Protein AF-A0A934W7S6-F1 (afdb_monomer_lite)

Organism: NCBI:txid2801341

Sequence (117 aa):
MADRITIHPRLTHQYVGTYRHLDKWGAPIRAKKLAGKVIRSDAETADMSKGSTHVCRVIAPSGLTDRKAFIRALEDEFSEHDCAHTRDCCGCPSYDARARHIRGREYLLRVRVSYNY

Structure (mmCIF, N/CA/C/O backbone):
data_AF-A0A934W7S6-F1
#
_entry.id   AF-A0A934W7S6-F1
#
loop_
_atom_site.group_PDB
_atom_site.id
_atom_site.type_symbol
_atom_site.label_atom_id
_atom_site.label_alt_id
_atom_site.label_comp_id
_atom_site.label_asym_id
_atom_site.label_entity_id
_atom_site.label_seq_id
_atom_site.pdbx_PDB_ins_code
_atom_site.Cartn_x
_atom_site.Cartn_y
_atom_site.Cartn_z
_atom_site.occupancy
_atom_site.B_iso_or_equiv
_atom_site.auth_seq_id
_atom_site.auth_comp_id
_atom_site.auth_asym_id
_atom_site.auth_atom_id
_atom_site.pdbx_PDB_model_num
ATOM 1 N N . MET A 1 1 ? -9.525 16.540 -3.436 1.00 51.12 1 MET A N 1
ATOM 2 C CA . MET A 1 1 ? -10.579 15.584 -3.025 1.00 51.12 1 MET A CA 1
ATOM 3 C C . MET A 1 1 ? -9.918 14.387 -2.362 1.00 51.12 1 MET A C 1
ATOM 5 O O . MET A 1 1 ? -8.803 14.054 -2.740 1.00 51.12 1 MET A O 1
ATOM 9 N N . ALA A 1 2 ? -10.528 13.818 -1.325 1.00 63.09 2 ALA A N 1
ATOM 10 C CA . ALA A 1 2 ? -9.991 12.636 -0.658 1.00 63.09 2 ALA A CA 1
ATOM 11 C C . ALA A 1 2 ? -10.672 11.393 -1.226 1.00 63.09 2 ALA A C 1
ATOM 13 O O . ALA A 1 2 ? -11.900 11.328 -1.234 1.00 63.09 2 ALA A O 1
ATOM 14 N N . ASP A 1 3 ? -9.865 10.452 -1.690 1.00 83.50 3 ASP A N 1
ATOM 15 C CA . ASP A 1 3 ? -10.305 9.250 -2.381 1.00 83.50 3 ASP A CA 1
ATOM 16 C C . ASP A 1 3 ? -10.509 8.100 -1.384 1.00 83.50 3 ASP A C 1
ATOM 18 O O . ASP A 1 3 ? -9.861 8.050 -0.332 1.00 83.50 3 ASP A O 1
ATOM 22 N N . ARG A 1 4 ? -11.445 7.193 -1.663 1.00 87.31 4 ARG A N 1
ATOM 23 C CA . ARG A 1 4 ? -11.679 6.015 -0.816 1.00 87.31 4 ARG A CA 1
ATOM 24 C C . ARG A 1 4 ? -10.943 4.837 -1.428 1.00 87.31 4 ARG A C 1
ATOM 26 O O . ARG A 1 4 ? -11.203 4.476 -2.565 1.00 87.31 4 ARG A O 1
ATOM 33 N N . ILE A 1 5 ? -10.064 4.224 -0.644 1.00 88.56 5 ILE A N 1
ATOM 34 C CA . ILE A 1 5 ? -9.328 3.029 -1.051 1.00 88.56 5 ILE A CA 1
ATOM 35 C C . ILE A 1 5 ? -9.817 1.823 -0.259 1.00 88.56 5 ILE A C 1
ATOM 37 O O . ILE A 1 5 ? -10.168 1.932 0.921 1.00 88.56 5 ILE A O 1
ATOM 41 N N . THR A 1 6 ? -9.824 0.676 -0.922 1.00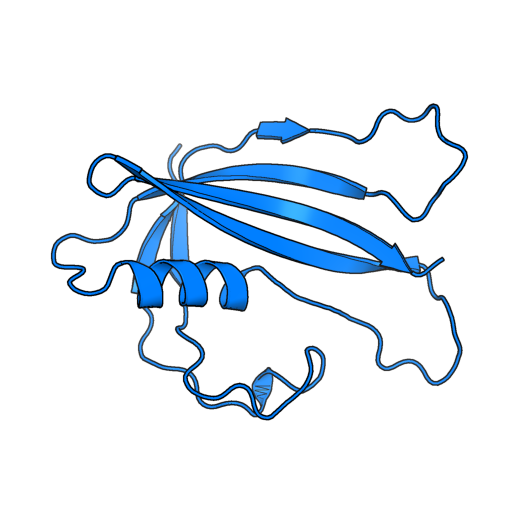 90.69 6 THR A N 1
ATOM 42 C CA . THR A 1 6 ? -10.076 -0.621 -0.301 1.00 90.69 6 THR A CA 1
ATOM 43 C C . THR A 1 6 ? -8.749 -1.359 -0.240 1.00 90.69 6 THR A C 1
ATOM 45 O O . THR A 1 6 ? -8.039 -1.392 -1.235 1.00 90.69 6 THR A O 1
ATOM 48 N N . ILE A 1 7 ? -8.399 -1.875 0.934 1.00 89.44 7 ILE A N 1
ATOM 49 C CA . ILE A 1 7 ? -7.138 -2.572 1.198 1.00 89.44 7 ILE A CA 1
ATOM 50 C C . ILE A 1 7 ? -7.488 -4.000 1.589 1.00 89.44 7 ILE A C 1
ATOM 52 O O . ILE A 1 7 ? -8.305 -4.191 2.494 1.00 89.44 7 ILE A O 1
ATOM 56 N N . HIS A 1 8 ? -6.868 -4.988 0.957 1.00 90.50 8 HIS A N 1
ATOM 57 C CA . HIS A 1 8 ? -7.072 -6.388 1.292 1.00 90.50 8 HIS A CA 1
ATOM 58 C C . HIS A 1 8 ? -5.864 -6.863 2.104 1.00 90.50 8 HIS A C 1
ATOM 60 O O . HIS A 1 8 ? -4.747 -6.891 1.599 1.00 90.50 8 HIS A O 1
ATOM 66 N N . PRO A 1 9 ? -6.029 -7.207 3.390 1.00 88.31 9 PRO A N 1
ATOM 67 C CA . PRO A 1 9 ? -4.914 -7.707 4.175 1.00 88.31 9 PRO A CA 1
ATOM 68 C C . PRO A 1 9 ? -4.512 -9.086 3.652 1.00 88.31 9 PRO A C 1
ATOM 70 O O . PRO A 1 9 ? -5.311 -10.023 3.667 1.00 88.31 9 PRO A O 1
ATOM 73 N N . ARG A 1 10 ? -3.269 -9.215 3.199 1.00 89.44 10 ARG A N 1
ATOM 74 C CA . ARG A 1 10 ? -2.696 -10.496 2.799 1.00 89.44 10 ARG A CA 1
ATOM 75 C C . ARG A 1 10 ? -2.446 -11.342 4.052 1.00 89.44 10 ARG A C 1
ATOM 77 O O . ARG A 1 10 ? -1.762 -10.910 4.974 1.00 89.44 10 ARG A O 1
ATOM 84 N N . LEU A 1 11 ? -3.065 -12.519 4.127 1.00 88.12 11 LEU A N 1
ATOM 85 C CA . LEU A 1 11 ? -3.002 -13.408 5.297 1.00 88.12 11 LEU A CA 1
ATOM 86 C C . LEU A 1 11 ? -1.851 -14.411 5.195 1.00 88.12 11 LEU A C 1
ATOM 88 O O . LEU A 1 11 ? -1.303 -14.825 6.215 1.00 88.12 11 LEU 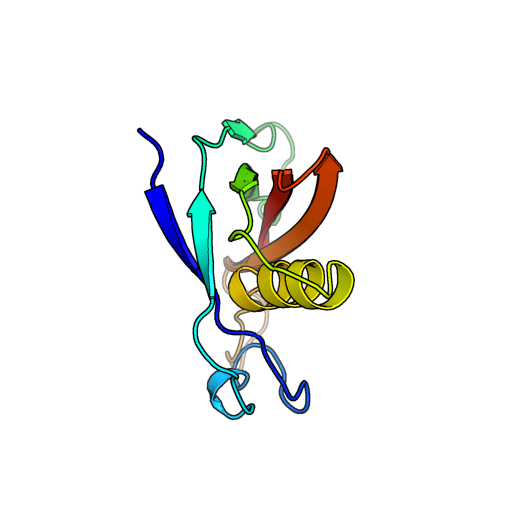A O 1
ATOM 92 N N . THR A 1 12 ? -1.498 -14.817 3.975 1.00 87.75 12 THR A N 1
ATOM 93 C CA . THR A 1 12 ? -0.370 -15.711 3.698 1.00 87.75 12 THR A CA 1
ATOM 94 C C . THR A 1 12 ? 0.605 -15.041 2.738 1.00 87.75 12 THR A C 1
ATOM 96 O O . THR A 1 12 ? 0.202 -14.302 1.847 1.00 87.75 12 THR A O 1
ATOM 99 N N . HIS A 1 13 ? 1.898 -15.297 2.919 1.00 84.94 13 HIS A N 1
ATOM 100 C CA . HIS A 1 13 ? 2.962 -14.797 2.041 1.00 84.94 13 HIS A CA 1
ATOM 101 C C . HIS A 1 13 ? 3.723 -15.976 1.432 1.00 84.94 13 HIS A C 1
ATOM 103 O O . HIS A 1 13 ? 4.951 -16.002 1.438 1.00 84.94 13 HIS A O 1
ATOM 109 N N . GLN A 1 14 ? 2.990 -17.004 0.997 1.00 85.50 14 GLN A N 1
ATOM 110 C CA . GLN A 1 14 ? 3.600 -18.225 0.476 1.00 85.50 14 GLN A CA 1
ATOM 111 C C . GLN A 1 14 ? 4.157 -18.005 -0.935 1.00 85.50 14 GLN A C 1
ATOM 113 O O . GLN A 1 14 ? 5.137 -18.641 -1.317 1.00 85.50 14 GLN A O 1
ATOM 118 N N . TYR A 1 15 ? 3.544 -17.098 -1.695 1.00 80.06 15 TYR A N 1
ATOM 119 C CA . TYR A 1 15 ? 3.851 -16.888 -3.101 1.00 80.06 15 TYR A CA 1
ATOM 120 C C . TYR A 1 15 ? 4.603 -15.574 -3.355 1.00 80.06 15 TYR A C 1
ATOM 122 O O . TYR A 1 15 ? 4.442 -14.574 -2.653 1.00 80.06 15 TYR A O 1
ATOM 130 N N . VAL A 1 16 ? 5.440 -15.554 -4.390 1.00 75.75 16 VAL A N 1
ATOM 131 C CA . VAL A 1 16 ? 6.093 -14.326 -4.879 1.00 75.75 16 VAL A CA 1
ATOM 132 C C . VAL A 1 16 ? 5.089 -13.421 -5.606 1.00 75.75 16 VAL A C 1
ATOM 134 O O . VAL A 1 16 ? 3.983 -13.863 -5.912 1.00 75.75 16 VAL A O 1
ATOM 137 N N . GLY A 1 17 ? 5.463 -12.165 -5.889 1.00 74.06 17 GLY A N 1
ATOM 138 C CA . GLY A 1 17 ? 4.584 -11.117 -6.442 1.00 74.06 17 GLY A CA 1
ATOM 139 C C . GLY A 1 17 ? 3.627 -11.593 -7.541 1.00 74.06 17 GLY A C 1
ATOM 140 O O . GLY A 1 17 ? 2.415 -11.481 -7.373 1.00 74.06 17 GLY A O 1
ATOM 141 N N . THR A 1 18 ? 4.150 -12.235 -8.587 1.00 74.25 18 THR A N 1
ATOM 142 C CA . THR A 1 18 ? 3.371 -12.768 -9.721 1.00 74.25 18 THR A CA 1
ATOM 143 C C . THR A 1 18 ? 2.251 -13.731 -9.305 1.00 74.25 18 THR A C 1
ATOM 145 O O . THR A 1 18 ? 1.160 -13.739 -9.872 1.00 74.25 18 THR A O 1
ATOM 148 N N . TYR A 1 19 ? 2.495 -14.538 -8.275 1.00 78.81 19 TYR A N 1
ATOM 149 C CA . TYR A 1 19 ? 1.557 -15.543 -7.783 1.00 78.81 19 TYR A CA 1
ATOM 150 C C . TYR A 1 19 ? 0.840 -15.095 -6.500 1.00 78.81 19 TYR A C 1
ATOM 152 O O . TYR A 1 19 ? 0.142 -15.900 -5.888 1.00 78.81 19 TYR A O 1
ATOM 160 N N . ARG A 1 20 ? 0.939 -13.814 -6.091 1.00 83.69 20 ARG A N 1
ATOM 161 C CA . ARG A 1 20 ? 0.285 -13.306 -4.860 1.00 83.69 20 ARG A CA 1
ATOM 162 C C . ARG A 1 20 ? -1.232 -13.482 -4.873 1.00 83.69 20 ARG A C 1
ATOM 164 O O . ARG A 1 20 ? -1.863 -13.502 -3.822 1.00 83.69 20 ARG A O 1
ATOM 171 N N . HIS A 1 21 ? -1.825 -13.593 -6.059 1.00 83.50 21 HIS A N 1
ATOM 172 C CA . HIS A 1 21 ? -3.250 -13.854 -6.226 1.00 83.50 21 HIS A CA 1
ATOM 173 C C . HIS A 1 21 ? -3.673 -15.232 -5.679 1.00 83.50 21 HIS A C 1
ATOM 175 O O . HIS A 1 21 ? -4.850 -15.427 -5.399 1.00 83.50 21 HIS A O 1
ATOM 181 N N . LEU A 1 22 ? -2.729 -16.166 -5.493 1.00 86.88 22 LEU A N 1
ATOM 182 C CA . LEU A 1 22 ? -2.960 -17.482 -4.884 1.00 86.88 22 LEU A CA 1
ATOM 183 C C . LEU A 1 22 ? -2.887 -17.466 -3.349 1.00 86.88 22 LEU A C 1
ATOM 185 O O . LEU A 1 22 ? -3.253 -18.455 -2.711 1.00 86.88 22 LEU A O 1
ATOM 189 N N . ASP A 1 23 ? -2.411 -16.377 -2.739 1.00 88.12 23 ASP A N 1
ATOM 190 C CA . ASP A 1 23 ? -2.432 -16.248 -1.285 1.00 88.12 23 ASP A CA 1
ATOM 191 C C . ASP A 1 23 ? -3.842 -16.019 -0.747 1.00 88.12 23 ASP A C 1
ATOM 193 O O . ASP A 1 23 ? -4.757 -15.585 -1.445 1.00 88.12 23 ASP A O 1
ATOM 197 N N . LYS A 1 24 ? -4.020 -16.300 0.544 1.00 90.44 24 LYS A N 1
ATOM 198 C CA . LYS A 1 24 ? -5.263 -15.991 1.242 1.00 90.44 24 LYS A CA 1
ATOM 199 C C . LYS A 1 24 ? -5.312 -14.499 1.542 1.00 90.44 24 LYS A C 1
ATOM 201 O O . LYS A 1 24 ? -4.393 -13.951 2.149 1.00 90.44 24 LYS A O 1
ATOM 206 N N . TRP A 1 25 ? -6.423 -13.871 1.183 1.00 90.88 25 TRP A N 1
ATOM 207 C CA . TRP A 1 25 ? -6.708 -12.464 1.454 1.00 90.88 25 TRP A CA 1
ATOM 208 C C . TRP A 1 25 ? -7.833 -12.356 2.481 1.00 90.88 25 TRP A C 1
ATOM 210 O O . TRP A 1 25 ? -8.791 -13.128 2.462 1.00 90.88 25 TRP A O 1
ATOM 220 N N . GLY A 1 26 ? -7.688 -11.429 3.421 1.00 89.50 26 GLY A N 1
ATOM 221 C CA . GLY A 1 26 ? -8.688 -11.152 4.441 1.00 89.50 26 GLY A CA 1
ATOM 222 C C . GLY A 1 26 ? -9.751 -10.168 3.961 1.00 89.50 26 GLY A C 1
ATOM 223 O O . GLY A 1 26 ? -9.773 -9.733 2.810 1.00 89.50 26 GLY A O 1
ATOM 224 N N . ALA A 1 27 ? -10.651 -9.806 4.875 1.00 88.56 27 ALA A N 1
ATOM 225 C CA . ALA A 1 27 ? -11.761 -8.917 4.565 1.00 88.56 27 ALA A CA 1
ATOM 226 C C . ALA A 1 27 ? -11.283 -7.509 4.144 1.00 88.56 27 ALA A C 1
ATOM 228 O O . ALA A 1 27 ? -10.332 -6.985 4.732 1.00 88.56 27 ALA A O 1
ATOM 229 N N . PRO A 1 28 ? -11.965 -6.868 3.176 1.00 88.44 28 PRO A N 1
ATOM 230 C CA . PRO A 1 28 ? -11.600 -5.544 2.689 1.00 88.44 28 PRO A CA 1
ATOM 231 C C . PRO A 1 28 ? -11.700 -4.480 3.788 1.00 88.44 28 PRO A C 1
ATOM 233 O O . PRO A 1 28 ? -12.755 -4.269 4.392 1.00 88.44 28 PRO A O 1
ATOM 236 N N . ILE A 1 29 ? -10.612 -3.742 3.994 1.00 89.69 29 ILE A N 1
ATOM 237 C CA . ILE A 1 29 ? -10.530 -2.607 4.910 1.00 89.69 29 ILE A CA 1
ATOM 238 C C . ILE A 1 29 ? -10.692 -1.322 4.102 1.00 89.69 29 ILE A C 1
ATOM 240 O O . ILE A 1 29 ? -9.893 -1.010 3.221 1.00 89.69 29 ILE A O 1
ATOM 244 N N . ARG A 1 30 ? -11.719 -0.533 4.422 1.00 90.62 30 ARG A N 1
ATOM 245 C CA . ARG A 1 30 ? -11.942 0.769 3.781 1.00 90.62 30 ARG A CA 1
ATOM 246 C C . ARG A 1 30 ? -11.128 1.848 4.485 1.00 90.62 30 ARG A C 1
ATOM 248 O O . ARG A 1 30 ? -11.336 2.113 5.669 1.00 90.62 30 ARG A O 1
ATOM 255 N N . ALA A 1 31 ? -10.247 2.507 3.744 1.00 90.19 31 ALA A N 1
ATOM 256 C CA . ALA A 1 31 ? -9.448 3.627 4.222 1.00 90.19 31 ALA A CA 1
ATOM 257 C C . ALA A 1 31 ? -9.626 4.855 3.322 1.00 90.19 31 ALA A C 1
ATOM 259 O O . ALA A 1 31 ? -10.117 4.782 2.195 1.00 90.19 31 ALA A O 1
ATOM 260 N N . LYS A 1 32 ? -9.249 6.024 3.839 1.00 91.06 32 LYS A N 1
ATOM 261 C CA . LYS A 1 32 ? -9.354 7.289 3.106 1.00 91.06 32 LYS A CA 1
ATOM 262 C C . LYS A 1 32 ? -7.966 7.748 2.681 1.00 91.06 32 LYS A C 1
ATOM 264 O O . LYS A 1 32 ? -7.140 8.069 3.527 1.00 91.06 32 LYS A O 1
ATOM 269 N N . LYS A 1 33 ? -7.715 7.811 1.379 1.00 89.25 33 LYS A N 1
ATOM 270 C CA . LYS A 1 33 ? -6.483 8.330 0.788 1.00 89.25 33 LYS A CA 1
ATOM 271 C C . LYS A 1 33 ? -6.610 9.840 0.587 1.00 89.25 33 LYS A C 1
ATOM 273 O O . LYS A 1 33 ? -7.530 10.341 -0.055 1.00 89.25 33 LYS A O 1
ATOM 278 N N . LEU A 1 34 ? -5.693 10.590 1.177 1.00 88.62 34 LEU A N 1
ATOM 279 C CA . LEU A 1 34 ? -5.543 12.022 0.944 1.00 88.62 34 LEU A CA 1
ATOM 280 C C . LEU A 1 34 ? -4.697 12.262 -0.310 1.00 88.62 34 LEU A C 1
ATOM 282 O O . LEU A 1 34 ? -3.946 11.384 -0.741 1.00 88.62 34 LEU A O 1
ATOM 286 N N . ALA A 1 35 ? -4.803 13.469 -0.870 1.00 81.56 35 ALA A N 1
ATOM 287 C CA . ALA A 1 35 ? -4.021 13.871 -2.033 1.00 81.56 35 ALA A CA 1
ATOM 288 C C . ALA A 1 35 ? -2.523 13.613 -1.798 1.00 81.56 35 ALA A C 1
ATOM 290 O O . ALA A 1 35 ? -1.966 13.977 -0.758 1.00 81.56 35 ALA A O 1
ATOM 291 N N . GLY A 1 36 ? -1.904 12.928 -2.756 1.00 82.19 36 GLY A N 1
ATOM 292 C CA . GLY A 1 36 ? -0.485 12.607 -2.737 1.00 82.19 36 GLY A CA 1
ATOM 293 C C . GLY A 1 36 ? 0.339 13.592 -3.555 1.00 82.19 36 GLY A C 1
ATOM 294 O O . GLY A 1 36 ? -0.175 14.265 -4.444 1.00 82.19 36 GLY A O 1
ATOM 295 N N . LYS A 1 37 ? 1.636 13.643 -3.265 1.00 87.38 37 LYS A N 1
ATOM 296 C CA . LYS A 1 37 ? 2.651 14.300 -4.082 1.00 87.38 37 LYS A CA 1
ATOM 297 C C . LYS A 1 37 ? 3.396 13.240 -4.887 1.00 87.38 37 LYS A C 1
ATOM 299 O O . LYS A 1 37 ? 3.733 12.182 -4.357 1.00 87.38 37 LYS A O 1
ATOM 304 N N . VAL A 1 38 ? 3.683 13.543 -6.146 1.00 86.25 38 VAL A N 1
ATOM 305 C CA . VAL A 1 38 ? 4.618 12.761 -6.959 1.00 86.25 38 VAL A CA 1
ATOM 306 C C . VAL A 1 38 ? 5.973 13.449 -6.900 1.00 86.25 38 VAL A C 1
ATOM 308 O O . VAL A 1 38 ? 6.082 14.646 -7.155 1.00 86.25 38 VAL A O 1
ATOM 311 N N . ILE A 1 39 ? 6.991 12.695 -6.516 1.00 84.69 39 ILE A N 1
ATOM 312 C CA . ILE A 1 39 ? 8.392 13.091 -6.550 1.00 84.69 39 ILE A CA 1
ATOM 313 C C . ILE A 1 39 ? 8.976 12.362 -7.756 1.00 84.69 39 ILE A C 1
ATOM 315 O O . ILE A 1 39 ? 9.078 11.135 -7.747 1.00 84.69 39 ILE A O 1
ATOM 319 N N . ARG A 1 40 ? 9.276 13.097 -8.825 1.00 73.69 40 ARG A N 1
ATOM 320 C CA . ARG A 1 40 ? 9.971 12.525 -9.981 1.00 73.69 40 ARG A CA 1
ATOM 321 C C . ARG A 1 40 ? 11.441 12.340 -9.603 1.00 73.69 40 ARG A C 1
ATOM 323 O O . ARG A 1 40 ? 11.985 13.188 -8.903 1.00 73.69 40 ARG A O 1
ATOM 330 N N . SER A 1 41 ? 12.033 11.214 -9.990 1.00 64.31 41 SER A N 1
ATOM 331 C CA . SER A 1 41 ? 13.488 11.071 -10.008 1.00 64.31 41 SER A CA 1
ATOM 332 C C . SER A 1 41 ? 14.045 12.115 -10.976 1.00 64.31 41 SER A C 1
ATOM 334 O O . SER A 1 41 ? 13.481 12.312 -12.054 1.00 64.31 41 SER A O 1
ATOM 336 N N . ASP A 1 42 ? 15.092 12.831 -10.568 1.00 55.59 42 ASP A N 1
ATOM 337 C CA . ASP A 1 42 ? 15.735 13.821 -11.427 1.00 55.59 42 ASP A CA 1
ATOM 338 C C . ASP A 1 42 ? 16.274 13.123 -12.681 1.00 55.59 42 ASP A C 1
ATOM 340 O O . ASP A 1 42 ? 16.995 12.125 -12.600 1.00 55.59 42 ASP A O 1
ATOM 344 N N . ALA A 1 43 ? 15.899 13.650 -13.846 1.00 49.38 43 ALA A N 1
ATOM 345 C CA . ALA A 1 43 ? 16.196 13.103 -15.170 1.00 49.38 43 ALA A CA 1
ATOM 346 C C . ALA A 1 43 ? 17.693 13.153 -15.557 1.00 49.38 43 ALA A C 1
ATOM 348 O O . ALA A 1 43 ? 18.039 12.873 -16.699 1.00 49.38 43 ALA A O 1
ATOM 349 N N . GLU A 1 44 ? 18.585 13.510 -14.627 1.00 48.00 44 GLU A N 1
ATOM 350 C CA . GLU A 1 44 ? 20.026 13.675 -14.864 1.00 48.00 44 GLU A CA 1
ATOM 351 C C . GLU A 1 44 ? 20.860 12.422 -14.556 1.00 48.00 44 GLU A C 1
ATOM 353 O O . GLU A 1 44 ? 22.064 12.406 -14.798 1.00 48.00 44 GLU A O 1
ATOM 358 N N . THR A 1 45 ? 20.250 11.343 -14.055 1.00 51.38 45 THR A N 1
ATOM 359 C CA . THR A 1 45 ? 20.954 10.058 -13.915 1.00 51.38 45 THR A CA 1
ATOM 360 C C . THR A 1 45 ? 20.624 9.157 -15.100 1.00 51.38 45 THR A C 1
ATOM 362 O O . THR A 1 45 ? 19.464 8.835 -15.319 1.00 51.38 45 THR A O 1
ATOM 365 N N . ALA A 1 46 ? 21.647 8.708 -15.837 1.00 56.62 46 ALA A N 1
ATOM 366 C CA . ALA A 1 46 ? 21.568 7.781 -16.980 1.00 56.62 46 ALA A CA 1
ATOM 367 C C . ALA A 1 46 ? 20.995 6.379 -16.645 1.00 56.62 46 ALA A C 1
ATOM 369 O O . ALA A 1 46 ? 21.093 5.447 -17.438 1.00 56.62 46 ALA A O 1
ATOM 370 N N . ASP A 1 47 ? 20.425 6.222 -15.453 1.00 63.44 47 ASP A N 1
ATOM 371 C CA . ASP A 1 47 ? 19.913 4.984 -14.896 1.00 63.44 47 ASP A CA 1
ATOM 372 C C . ASP A 1 47 ? 18.399 4.902 -15.132 1.00 63.44 47 ASP A C 1
ATOM 374 O O . ASP A 1 47 ? 17.588 5.418 -14.356 1.00 63.44 47 ASP A O 1
ATOM 378 N N . MET A 1 48 ? 18.019 4.238 -16.226 1.00 65.31 48 MET A N 1
ATOM 379 C CA . MET A 1 48 ? 16.617 4.037 -16.611 1.00 65.31 48 MET A CA 1
ATOM 380 C C . MET A 1 48 ? 15.838 3.144 -15.627 1.00 65.31 48 MET A C 1
ATOM 382 O O . MET A 1 48 ? 14.615 3.047 -15.726 1.00 65.31 48 MET A O 1
ATOM 386 N N . SER A 1 49 ? 16.503 2.541 -14.632 1.00 70.06 49 SER A N 1
ATOM 387 C CA . SER A 1 49 ? 15.854 1.719 -13.605 1.00 70.06 49 SER A CA 1
ATOM 388 C C . SER A 1 49 ? 15.075 2.531 -12.555 1.00 70.06 49 SER A C 1
ATOM 390 O O . SER A 1 49 ? 14.264 1.967 -11.815 1.00 70.06 49 SER A O 1
ATOM 392 N N . LYS A 1 50 ? 15.261 3.860 -12.468 1.00 74.88 50 LYS A N 1
ATOM 393 C CA . LYS A 1 50 ? 14.645 4.700 -11.419 1.00 74.88 50 LYS A CA 1
ATOM 394 C C . LYS A 1 50 ? 13.388 5.433 -11.888 1.00 74.88 50 LYS A C 1
ATOM 396 O O . LYS A 1 50 ? 13.459 6.475 -12.536 1.00 74.88 50 LYS A O 1
ATOM 401 N N . GLY A 1 51 ? 12.227 4.944 -11.456 1.00 80.50 51 GLY A N 1
ATOM 402 C CA . GLY A 1 51 ? 10.934 5.598 -11.662 1.00 80.50 51 GLY A CA 1
ATOM 403 C C . GLY A 1 51 ? 10.562 6.640 -10.599 1.00 80.50 51 GLY A C 1
ATOM 404 O O . GLY A 1 51 ? 11.335 7.000 -9.708 1.00 80.50 51 GLY A O 1
ATOM 405 N N . SER A 1 52 ? 9.325 7.139 -10.691 1.00 85.25 52 SER A N 1
ATOM 406 C CA . SER A 1 52 ? 8.786 8.132 -9.759 1.00 85.25 52 SER A CA 1
ATOM 407 C C . SER A 1 52 ? 8.498 7.555 -8.373 1.00 85.25 52 SER A C 1
ATOM 409 O O . SER A 1 52 ? 8.164 6.386 -8.198 1.00 85.25 52 SER A O 1
ATOM 411 N N . THR A 1 53 ? 8.565 8.410 -7.356 1.00 87.75 53 THR A N 1
ATOM 412 C CA . THR A 1 53 ? 8.109 8.097 -6.000 1.00 87.75 53 THR A CA 1
ATOM 413 C C . THR A 1 53 ? 6.801 8.825 -5.704 1.00 87.75 53 THR A C 1
ATOM 415 O O . THR A 1 53 ? 6.733 10.052 -5.706 1.00 87.75 53 THR A O 1
ATOM 418 N N . HIS A 1 54 ? 5.750 8.077 -5.395 1.00 89.44 54 HIS A N 1
ATOM 419 C CA . HIS A 1 54 ? 4.447 8.598 -5.000 1.00 89.44 54 HIS A CA 1
ATOM 420 C C . HIS A 1 54 ? 4.353 8.618 -3.477 1.00 89.44 54 HIS A C 1
ATOM 422 O O . HIS A 1 54 ? 4.519 7.597 -2.819 1.00 89.44 54 HIS A O 1
ATOM 428 N N . VAL A 1 55 ? 4.068 9.778 -2.896 1.00 91.00 55 VAL A N 1
ATOM 429 C CA . VAL A 1 55 ? 3.900 9.936 -1.449 1.00 91.00 55 VAL A CA 1
ATOM 430 C C . VAL A 1 55 ? 2.486 10.407 -1.179 1.00 91.00 55 VAL A C 1
ATOM 432 O O . VAL A 1 55 ? 2.095 11.477 -1.631 1.00 91.00 55 VAL A O 1
ATOM 435 N N . CYS A 1 56 ? 1.707 9.650 -0.418 1.00 92.19 56 CYS A N 1
ATOM 436 C CA . CYS A 1 56 ? 0.368 10.059 -0.012 1.00 92.19 56 CYS A CA 1
ATOM 437 C C . CYS A 1 56 ? 0.125 9.786 1.468 1.00 92.19 56 CYS A C 1
ATOM 439 O O . CYS A 1 56 ? 0.866 9.052 2.122 1.00 92.19 56 CYS A O 1
ATOM 441 N N . ARG A 1 57 ? -0.907 10.425 2.018 1.00 92.19 57 ARG A N 1
ATOM 442 C CA . ARG A 1 57 ? -1.364 10.149 3.380 1.00 92.19 57 ARG A CA 1
ATOM 443 C C . ARG A 1 57 ? -2.612 9.282 3.318 1.00 92.19 57 ARG A C 1
ATOM 445 O O . ARG A 1 57 ? -3.502 9.549 2.517 1.00 92.19 57 ARG A O 1
ATOM 452 N N . VAL A 1 58 ? -2.694 8.283 4.183 1.00 91.81 58 VAL A N 1
ATOM 453 C CA . VAL A 1 58 ? -3.848 7.394 4.324 1.00 91.81 58 VAL A CA 1
ATOM 454 C C . VAL A 1 58 ? -4.404 7.539 5.733 1.00 91.81 58 VAL A C 1
ATOM 456 O O . VAL A 1 58 ? -3.659 7.528 6.708 1.00 91.81 58 VAL A O 1
ATOM 459 N N . ILE A 1 59 ? -5.717 7.688 5.845 1.00 91.62 59 ILE A N 1
ATOM 460 C CA . ILE A 1 59 ? -6.438 7.696 7.111 1.00 91.62 59 ILE A CA 1
ATOM 461 C C . ILE A 1 59 ? -7.092 6.327 7.288 1.00 91.62 59 ILE A C 1
ATOM 463 O O . ILE A 1 59 ? -7.956 5.939 6.496 1.00 91.62 59 ILE A O 1
ATOM 467 N N . ALA A 1 60 ? -6.685 5.618 8.338 1.00 90.19 60 ALA A N 1
ATOM 468 C CA . ALA A 1 60 ? -7.271 4.345 8.736 1.00 90.19 60 ALA A CA 1
ATOM 469 C C . ALA A 1 60 ? -8.720 4.511 9.239 1.00 90.19 60 ALA A C 1
ATOM 471 O O . ALA A 1 60 ? -9.077 5.572 9.775 1.00 90.19 60 ALA A O 1
ATOM 472 N N . PRO A 1 61 ? -9.557 3.465 9.121 1.00 88.56 61 PRO A N 1
ATOM 473 C CA . PRO A 1 61 ? -10.897 3.472 9.698 1.00 88.56 61 PRO A CA 1
ATOM 474 C C . PRO A 1 61 ? -10.866 3.628 11.228 1.00 88.56 61 PRO A C 1
ATOM 476 O O . PRO A 1 61 ? -9.872 3.348 11.900 1.00 88.56 61 PRO A O 1
ATOM 479 N N . SER A 1 62 ? -11.968 4.123 11.798 1.00 84.50 62 SER A N 1
ATOM 480 C CA . SER A 1 62 ? -12.181 4.100 13.252 1.00 84.50 62 SER A CA 1
ATOM 481 C C . SER A 1 62 ? -12.295 2.657 13.741 1.00 84.50 62 SER A C 1
ATOM 483 O O . SER A 1 62 ? -12.954 1.852 13.094 1.00 84.50 62 SER A O 1
ATOM 485 N N . GLY A 1 63 ? -11.677 2.343 14.881 1.00 82.19 63 GLY A N 1
ATOM 486 C CA . GLY A 1 63 ? -11.722 1.000 15.471 1.00 82.19 63 GLY A CA 1
ATOM 487 C C . GLY A 1 63 ? -10.590 0.067 15.036 1.00 82.19 63 GLY A C 1
ATOM 488 O O . GLY A 1 63 ? -10.555 -1.075 15.479 1.00 82.19 63 GLY A O 1
ATOM 489 N N . LEU A 1 64 ? -9.637 0.543 14.224 1.00 81.56 64 LEU A N 1
ATOM 490 C CA . LEU A 1 64 ? -8.437 -0.228 13.910 1.00 81.56 64 LEU A CA 1
ATOM 491 C C . LEU A 1 64 ? -7.625 -0.490 15.191 1.00 81.56 64 LEU A C 1
ATOM 493 O O . LEU A 1 64 ? -7.042 0.432 15.765 1.00 81.56 64 LEU A O 1
ATOM 497 N N . THR A 1 65 ? -7.591 -1.749 15.617 1.00 77.31 65 THR A N 1
ATOM 498 C CA . THR A 1 65 ? -6.928 -2.179 16.855 1.00 77.31 65 THR A CA 1
ATOM 499 C C . THR A 1 65 ? -5.447 -2.473 16.623 1.00 77.31 65 THR A C 1
ATOM 501 O O . THR A 1 65 ? -4.603 -2.045 17.407 1.00 77.31 65 THR A O 1
ATOM 504 N N . ASP A 1 66 ? -5.115 -3.127 15.505 1.00 86.06 66 ASP A N 1
ATOM 505 C CA . ASP A 1 66 ? -3.740 -3.489 15.162 1.00 86.06 66 ASP A CA 1
ATOM 506 C C . ASP A 1 66 ? -3.157 -2.574 14.074 1.00 86.06 66 ASP A C 1
ATOM 508 O O . ASP A 1 66 ? -3.448 -2.680 12.879 1.00 86.06 66 ASP A O 1
ATOM 512 N N . ARG A 1 67 ? -2.283 -1.661 14.506 1.00 87.50 67 ARG A N 1
ATOM 513 C CA . ARG A 1 67 ? -1.583 -0.723 13.617 1.00 87.50 67 ARG A CA 1
ATOM 514 C C . ARG A 1 67 ? -0.525 -1.408 12.758 1.00 87.50 67 ARG A C 1
ATOM 516 O O . ARG A 1 67 ? -0.303 -0.978 11.630 1.00 87.50 67 ARG A O 1
ATOM 523 N N . LYS A 1 68 ? 0.150 -2.435 13.285 1.00 88.25 68 LYS A N 1
ATOM 524 C CA . LYS A 1 68 ? 1.227 -3.128 12.563 1.00 88.25 68 LYS A CA 1
ATOM 525 C C . LYS A 1 68 ? 0.642 -3.958 11.429 1.00 88.25 68 LYS A C 1
ATOM 527 O O . LYS A 1 68 ? 1.162 -3.896 10.319 1.00 88.25 68 LYS A O 1
ATOM 532 N N . ALA A 1 69 ? -0.464 -4.655 11.689 1.00 87.06 69 ALA A N 1
ATOM 533 C CA . ALA A 1 69 ? -1.193 -5.382 10.655 1.00 87.06 69 ALA A CA 1
ATOM 534 C C . ALA A 1 69 ? -1.676 -4.449 9.535 1.00 87.06 69 ALA A C 1
ATOM 536 O O . ALA A 1 69 ? -1.545 -4.783 8.364 1.00 87.06 69 ALA A O 1
ATOM 537 N N . PHE A 1 70 ? -2.159 -3.248 9.868 1.00 88.94 70 PHE A N 1
ATOM 538 C CA . PHE A 1 70 ? -2.595 -2.278 8.858 1.00 88.94 70 PHE A CA 1
ATOM 539 C C . PHE A 1 70 ? -1.449 -1.700 8.024 1.00 88.94 70 PHE A C 1
ATOM 541 O O . PHE A 1 70 ? -1.611 -1.506 6.823 1.00 88.94 70 PHE A O 1
ATOM 548 N N . ILE A 1 71 ? -0.292 -1.434 8.641 1.00 91.31 71 ILE A N 1
ATOM 549 C CA . ILE A 1 71 ? 0.916 -1.029 7.909 1.00 91.31 71 ILE A CA 1
ATOM 550 C C . ILE A 1 71 ? 1.308 -2.121 6.915 1.00 91.31 71 ILE A C 1
ATOM 552 O O . ILE A 1 71 ? 1.491 -1.811 5.746 1.00 91.31 71 ILE A O 1
ATOM 556 N N . ARG A 1 72 ? 1.353 -3.385 7.352 1.00 89.75 72 ARG A N 1
ATOM 557 C CA . ARG A 1 72 ? 1.653 -4.515 6.462 1.00 89.75 72 ARG A CA 1
ATOM 558 C C . ARG A 1 72 ? 0.633 -4.637 5.338 1.00 89.75 72 ARG A C 1
ATOM 560 O O . ARG A 1 72 ? 1.029 -4.661 4.189 1.00 89.75 72 ARG A O 1
ATOM 567 N N . ALA A 1 73 ? -0.660 -4.575 5.648 1.00 90.25 73 ALA A N 1
ATOM 568 C CA . ALA A 1 73 ? -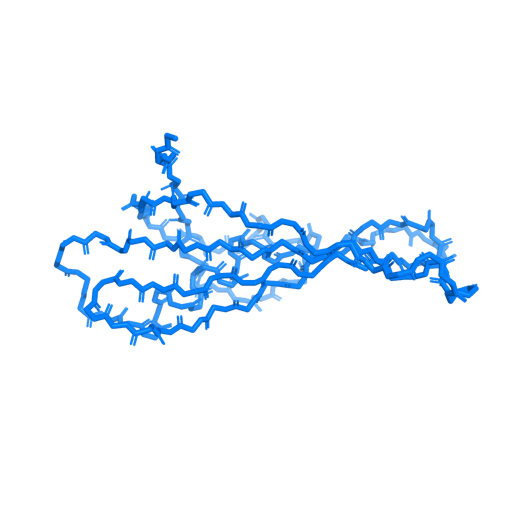1.716 -4.624 4.639 1.00 90.25 73 ALA A CA 1
ATOM 569 C C . ALA A 1 73 ? -1.595 -3.496 3.599 1.00 90.25 73 ALA A C 1
ATOM 571 O O . ALA A 1 73 ? -1.829 -3.720 2.418 1.00 90.25 73 ALA A O 1
ATOM 572 N N . LEU A 1 74 ? -1.205 -2.285 4.017 1.00 90.88 74 LEU A N 1
ATOM 573 C CA . LEU A 1 74 ? -0.904 -1.192 3.091 1.00 90.88 74 LEU A CA 1
ATOM 574 C C . LEU A 1 74 ? 0.319 -1.492 2.220 1.00 90.88 74 LE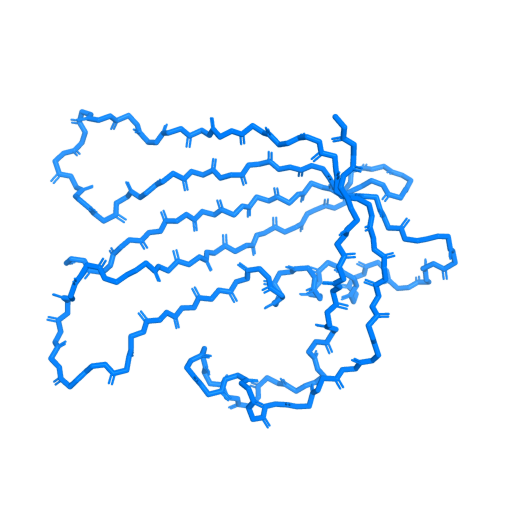U A C 1
ATOM 576 O O . LEU A 1 74 ? 0.305 -1.200 1.030 1.00 90.88 74 LEU A O 1
ATOM 580 N N . GLU A 1 75 ? 1.384 -2.028 2.802 1.00 91.94 75 GLU A N 1
ATOM 581 C CA . GLU A 1 75 ? 2.583 -2.390 2.048 1.00 91.94 75 GLU A CA 1
ATOM 582 C C . GLU A 1 75 ? 2.292 -3.531 1.067 1.00 91.94 75 GLU A C 1
ATOM 584 O O . GLU A 1 75 ? 2.680 -3.423 -0.088 1.00 91.94 75 GLU A O 1
ATOM 589 N N . ASP A 1 76 ? 1.540 -4.555 1.463 1.00 89.25 76 ASP A N 1
ATOM 590 C CA . ASP A 1 76 ? 1.172 -5.689 0.611 1.00 89.25 76 ASP A CA 1
ATOM 591 C C . ASP A 1 76 ? 0.223 -5.302 -0.523 1.00 89.25 76 ASP A C 1
ATOM 593 O O . ASP A 1 76 ? 0.370 -5.795 -1.637 1.00 89.25 76 ASP A O 1
ATOM 597 N N . GLU A 1 77 ? -0.754 -4.427 -0.264 1.00 88.44 77 GLU A N 1
ATOM 598 C CA . GLU A 1 77 ? -1.709 -4.002 -1.291 1.00 88.44 77 GLU A CA 1
ATOM 599 C C . GLU A 1 77 ? -0.994 -3.239 -2.411 1.00 88.44 77 GLU A C 1
ATOM 601 O O . GLU A 1 77 ? -1.213 -3.533 -3.584 1.00 88.44 77 GLU A O 1
ATOM 606 N N . PHE A 1 78 ? -0.124 -2.293 -2.036 1.00 86.69 78 PHE A N 1
ATOM 607 C CA . PHE A 1 78 ? 0.524 -1.352 -2.955 1.00 86.69 78 PHE A CA 1
ATOM 608 C C . PHE A 1 78 ? 1.913 -1.788 -3.439 1.00 86.69 78 PHE A C 1
ATOM 610 O O . PHE A 1 78 ? 2.456 -1.129 -4.327 1.00 86.69 78 PHE A O 1
ATOM 617 N N . SER A 1 79 ? 2.505 -2.837 -2.859 1.00 86.19 79 SER A N 1
ATOM 618 C CA . SER A 1 79 ? 3.743 -3.422 -3.378 1.00 86.19 79 SER A CA 1
ATOM 619 C C . SER A 1 79 ? 3.417 -4.477 -4.418 1.00 86.19 79 SER A C 1
ATOM 621 O O . SER A 1 79 ? 2.652 -5.411 -4.179 1.00 86.19 79 SER A O 1
ATOM 623 N N . GLU A 1 80 ? 4.034 -4.349 -5.577 1.00 82.06 80 GLU A N 1
ATOM 624 C CA . GLU A 1 80 ? 3.856 -5.272 -6.682 1.00 82.06 80 GLU A CA 1
ATOM 625 C C . GLU A 1 80 ? 5.174 -5.362 -7.432 1.00 82.06 80 GLU A C 1
ATOM 627 O O . GLU A 1 80 ? 5.744 -4.356 -7.839 1.00 82.06 80 GLU A O 1
ATOM 632 N N . HIS A 1 81 ? 5.689 -6.574 -7.569 1.00 75.69 81 HIS A N 1
ATOM 633 C CA . HIS A 1 81 ? 6.927 -6.832 -8.285 1.00 75.69 81 HIS A CA 1
ATOM 634 C C . HIS A 1 81 ? 6.573 -7.728 -9.451 1.00 75.69 81 HIS A C 1
ATOM 636 O O . HIS A 1 81 ? 6.225 -8.893 -9.238 1.00 75.69 81 HIS A O 1
ATOM 642 N N . ASP A 1 82 ? 6.622 -7.166 -10.652 1.00 64.25 82 ASP A N 1
ATOM 643 C CA . ASP A 1 82 ? 6.231 -7.880 -11.851 1.00 64.25 82 ASP A CA 1
ATOM 644 C C . ASP A 1 82 ? 7.469 -8.214 -12.686 1.00 64.25 82 ASP A C 1
ATOM 646 O O . ASP A 1 82 ? 8.136 -7.333 -13.230 1.00 64.25 82 ASP A O 1
ATOM 650 N N . CYS A 1 83 ? 7.808 -9.504 -12.740 1.00 62.97 83 CYS A N 1
ATOM 651 C CA . CYS A 1 83 ? 8.511 -10.091 -13.876 1.00 62.97 83 CYS A CA 1
ATOM 652 C C . CYS A 1 83 ? 8.362 -11.621 -13.842 1.00 62.97 83 CYS A C 1
ATOM 654 O O . CYS A 1 83 ? 9.025 -12.303 -13.064 1.00 62.97 83 CYS A O 1
ATOM 656 N N . ALA A 1 84 ? 7.493 -12.157 -14.699 1.00 54.38 84 ALA A N 1
ATOM 657 C CA . ALA A 1 84 ? 7.360 -13.594 -14.967 1.00 54.38 84 ALA A CA 1
ATOM 658 C C . ALA A 1 84 ? 7.845 -13.966 -16.377 1.00 54.38 84 ALA A C 1
ATOM 660 O O . ALA A 1 84 ? 7.447 -14.981 -16.948 1.00 54.38 84 ALA A O 1
ATOM 661 N N . HIS A 1 85 ? 8.676 -13.111 -16.970 1.00 60.12 85 HIS A N 1
ATOM 662 C CA . HIS A 1 85 ? 9.202 -13.312 -18.310 1.00 60.12 85 HIS A CA 1
ATOM 663 C C . HIS A 1 85 ? 10.414 -14.245 -18.264 1.00 60.12 85 HIS A C 1
ATOM 665 O O . HIS A 1 85 ? 11.248 -14.169 -17.370 1.00 60.12 85 HIS A O 1
ATOM 671 N N . THR A 1 86 ? 10.527 -15.122 -19.258 1.00 54.53 86 THR A N 1
ATOM 672 C CA . THR A 1 86 ? 11.598 -16.127 -19.381 1.00 54.53 86 THR A CA 1
ATOM 673 C C . THR A 1 86 ? 12.966 -15.524 -19.746 1.00 54.53 86 THR A C 1
ATOM 675 O O . THR A 1 86 ? 13.948 -16.255 -19.836 1.00 54.53 86 THR A O 1
ATOM 678 N N . ARG A 1 87 ? 13.036 -14.214 -20.022 1.00 53.75 87 ARG A N 1
ATOM 679 C CA . ARG A 1 87 ? 14.253 -13.476 -20.392 1.00 53.75 87 ARG A CA 1
ATOM 680 C C . ARG A 1 87 ? 14.409 -12.250 -19.497 1.00 53.75 87 ARG A C 1
ATOM 682 O O . ARG A 1 87 ? 13.424 -11.562 -19.229 1.00 53.75 87 ARG A O 1
ATOM 689 N N . ASP A 1 88 ? 15.645 -12.011 -19.074 1.00 53.06 88 ASP A N 1
ATOM 690 C CA . ASP A 1 88 ? 16.024 -10.931 -18.168 1.00 53.06 88 ASP A CA 1
ATOM 691 C C . ASP A 1 88 ? 15.782 -9.540 -18.788 1.00 53.06 88 ASP A C 1
ATOM 693 O O . ASP A 1 88 ? 16.086 -9.305 -19.957 1.00 53.06 88 ASP A O 1
ATOM 697 N N . CYS A 1 89 ? 15.242 -8.639 -17.961 1.00 60.62 89 CYS A N 1
ATOM 698 C CA . CYS A 1 89 ? 15.164 -7.180 -18.133 1.00 60.62 89 CYS A CA 1
ATOM 699 C C . CYS A 1 89 ? 14.282 -6.639 -19.284 1.00 60.62 89 CYS A C 1
ATOM 701 O O . CYS A 1 89 ? 14.752 -6.297 -20.366 1.00 60.62 89 CYS A O 1
ATOM 703 N N . CYS A 1 90 ? 12.976 -6.502 -19.028 1.00 68.31 90 CYS A N 1
ATOM 704 C CA . CYS A 1 90 ? 11.976 -5.951 -19.959 1.00 68.31 90 CYS A CA 1
ATOM 705 C C . CYS A 1 90 ? 11.632 -4.468 -19.734 1.00 68.31 90 CYS A C 1
ATOM 707 O O . CYS A 1 90 ? 10.803 -3.926 -20.465 1.00 68.31 90 CYS A O 1
ATOM 709 N N . GLY A 1 91 ? 12.191 -3.814 -18.711 1.00 70.06 91 GLY A N 1
ATOM 710 C CA . GLY A 1 91 ? 11.722 -2.496 -18.270 1.00 70.06 91 GLY A CA 1
ATOM 711 C C . GLY A 1 91 ? 10.353 -2.547 -17.576 1.00 70.06 91 GLY A C 1
ATOM 712 O O . GLY A 1 91 ? 9.626 -1.557 -17.538 1.00 70.06 91 GLY A O 1
ATOM 713 N N . CYS A 1 92 ? 9.982 -3.701 -17.031 1.00 77.31 92 CYS A N 1
ATOM 714 C CA . CYS A 1 92 ? 8.751 -3.924 -16.297 1.00 77.31 92 CYS A CA 1
ATOM 715 C C . CYS A 1 92 ? 8.754 -3.156 -14.958 1.00 77.31 92 CYS A C 1
ATOM 717 O O . CYS A 1 92 ? 9.763 -3.159 -14.238 1.00 77.31 92 CYS A O 1
ATOM 719 N N . PRO A 1 93 ? 7.649 -2.466 -14.615 1.00 79.50 93 PRO A N 1
ATOM 720 C CA . PRO A 1 93 ? 7.566 -1.679 -13.397 1.00 79.50 93 PRO A CA 1
ATOM 721 C C . PRO A 1 93 ? 7.441 -2.580 -12.166 1.00 79.50 93 PRO A C 1
ATOM 723 O O . PRO A 1 93 ? 6.654 -3.517 -12.108 1.00 79.50 93 PRO A O 1
ATOM 726 N N . SER A 1 94 ? 8.203 -2.235 -11.142 1.00 84.06 94 SER A N 1
ATOM 727 C CA . SER A 1 94 ? 8.092 -2.749 -9.788 1.00 84.06 94 SER A CA 1
ATOM 728 C C . SER A 1 94 ? 7.742 -1.602 -8.851 1.00 84.06 94 SER A C 1
ATOM 730 O O . SER A 1 94 ? 8.328 -0.522 -8.913 1.00 84.06 94 SER A O 1
ATOM 732 N N . TYR A 1 95 ? 6.797 -1.853 -7.963 1.00 87.94 95 TYR A N 1
ATOM 733 C CA . TYR A 1 95 ? 6.278 -0.934 -6.970 1.00 87.94 95 TYR A CA 1
ATOM 734 C C . TYR A 1 95 ? 6.713 -1.423 -5.585 1.00 87.94 95 TYR A C 1
ATOM 736 O O . TYR A 1 95 ? 6.285 -2.477 -5.129 1.00 87.94 95 TYR A O 1
ATOM 744 N N . ASP A 1 96 ? 7.570 -0.660 -4.906 1.00 88.94 96 ASP A N 1
ATOM 745 C CA . ASP A 1 96 ? 7.928 -0.873 -3.497 1.00 88.94 96 ASP A CA 1
ATOM 746 C C . ASP A 1 96 ? 7.132 0.111 -2.638 1.00 88.94 96 ASP A C 1
ATOM 748 O O . ASP A 1 96 ? 7.375 1.325 -2.671 1.00 88.94 96 ASP A O 1
ATOM 752 N N . ALA A 1 97 ? 6.158 -0.397 -1.884 1.00 91.62 97 ALA A N 1
ATOM 753 C CA . ALA A 1 97 ? 5.367 0.408 -0.971 1.00 91.62 97 ALA A CA 1
ATOM 754 C C . ALA A 1 97 ? 5.900 0.301 0.460 1.00 91.62 97 ALA A C 1
ATOM 756 O O . ALA A 1 97 ? 6.115 -0.777 1.004 1.00 91.62 97 ALA A O 1
ATOM 757 N N . ARG A 1 98 ? 6.074 1.457 1.101 1.00 93.12 98 ARG A N 1
ATOM 758 C CA . ARG A 1 98 ? 6.448 1.589 2.509 1.00 93.12 98 ARG A CA 1
ATOM 759 C C . ARG A 1 98 ? 5.453 2.468 3.229 1.00 93.12 98 ARG A C 1
ATOM 761 O O . ARG A 1 98 ? 5.222 3.612 2.820 1.00 93.12 98 ARG A O 1
ATOM 768 N N . ALA A 1 99 ? 4.901 1.962 4.323 1.00 93.25 99 ALA A N 1
ATOM 769 C CA . ALA A 1 99 ? 3.952 2.689 5.145 1.00 93.25 99 ALA A CA 1
ATOM 770 C C . ALA A 1 99 ? 4.533 2.965 6.535 1.00 93.25 99 ALA A C 1
ATOM 772 O O . ALA A 1 99 ? 5.151 2.116 7.169 1.00 93.25 99 ALA A O 1
ATOM 773 N N . ARG A 1 100 ? 4.318 4.179 7.047 1.00 93.12 100 ARG A N 1
ATOM 774 C CA . ARG A 1 100 ? 4.655 4.525 8.435 1.00 93.12 100 ARG A CA 1
ATOM 775 C C . ARG A 1 100 ? 3.513 5.256 9.111 1.00 93.12 100 ARG A C 1
ATOM 777 O O . ARG A 1 100 ? 2.841 6.083 8.496 1.00 93.12 100 ARG A O 1
ATOM 784 N N . HIS A 1 101 ? 3.316 4.985 10.394 1.00 92.94 101 HIS A N 1
ATOM 785 C CA . HIS A 1 101 ? 2.398 5.762 11.223 1.00 92.94 101 HIS A CA 1
ATOM 786 C C . HIS A 1 101 ? 2.942 7.184 11.421 1.00 92.94 101 HIS A C 1
ATOM 788 O O . HIS A 1 101 ? 4.144 7.363 11.606 1.00 92.94 101 HIS A O 1
ATOM 794 N N . ILE A 1 102 ? 2.066 8.190 11.346 1.00 90.50 102 ILE A N 1
ATOM 795 C CA . ILE A 1 102 ? 2.421 9.585 11.646 1.00 90.50 102 ILE A CA 1
ATOM 796 C C . ILE A 1 102 ? 1.829 9.976 12.997 1.00 90.50 102 ILE A C 1
ATOM 798 O O . ILE A 1 102 ? 2.548 10.304 13.933 1.00 90.50 102 ILE A O 1
ATOM 802 N N . ARG A 1 103 ? 0.495 9.995 13.080 1.00 88.62 103 ARG A N 1
ATOM 803 C CA . ARG A 1 103 ? -0.255 10.462 14.251 1.00 88.62 103 ARG A CA 1
ATOM 804 C C . ARG A 1 103 ? -1.695 9.988 14.172 1.00 88.62 103 ARG A C 1
ATOM 806 O O . ARG A 1 103 ? -2.262 9.925 13.085 1.00 88.62 103 ARG A O 1
ATOM 813 N N . GLY A 1 104 ? -2.314 9.694 15.313 1.00 88.25 104 GLY A N 1
ATOM 814 C CA . GLY A 1 104 ? -3.716 9.268 15.360 1.00 88.25 104 GLY A CA 1
ATOM 815 C C . GLY A 1 104 ? -4.000 8.128 14.375 1.00 88.25 104 GLY A C 1
ATOM 816 O O . GLY A 1 104 ? -3.390 7.065 14.472 1.00 88.25 104 GLY A O 1
ATOM 817 N N . ARG A 1 105 ? -4.884 8.380 13.402 1.00 89.88 105 ARG A N 1
ATOM 818 C CA . ARG A 1 105 ? -5.238 7.445 12.317 1.00 89.88 105 ARG A CA 1
ATOM 819 C C . ARG A 1 105 ? -4.541 7.746 10.984 1.00 89.88 105 ARG A C 1
ATOM 821 O O . ARG A 1 105 ? -4.901 7.144 9.982 1.00 89.88 105 ARG A O 1
ATOM 828 N N . GLU A 1 106 ? -3.604 8.689 10.946 1.00 91.94 106 GLU A N 1
ATOM 829 C CA . GLU A 1 106 ? -2.876 9.084 9.738 1.00 91.94 106 GLU A CA 1
ATOM 830 C C . GLU A 1 106 ? -1.597 8.255 9.559 1.00 91.94 106 GLU A C 1
ATOM 832 O O . GLU A 1 106 ? -0.761 8.144 10.463 1.00 91.94 106 GLU A O 1
ATOM 837 N N . TYR A 1 107 ? -1.425 7.738 8.348 1.00 93.06 107 TYR A N 1
ATOM 838 C CA . TYR A 1 107 ? -0.278 6.967 7.889 1.00 93.06 107 TYR A CA 1
ATOM 839 C C . TYR A 1 107 ? 0.310 7.638 6.648 1.00 93.06 107 TYR A C 1
ATOM 841 O O . TYR A 1 107 ? -0.423 8.151 5.803 1.00 93.06 107 TYR A O 1
ATOM 849 N N . LEU A 1 108 ? 1.634 7.657 6.534 1.00 92.94 108 LEU A N 1
ATOM 850 C CA . LEU A 1 108 ? 2.329 8.047 5.314 1.00 92.94 108 LEU A CA 1
ATOM 851 C C . LEU A 1 108 ? 2.575 6.791 4.487 1.00 92.94 108 LEU A C 1
ATOM 853 O O . LEU A 1 108 ? 3.224 5.877 4.983 1.00 92.94 108 LEU A O 1
ATOM 857 N N . LEU A 1 109 ? 2.111 6.780 3.244 1.00 93.06 109 LEU A N 1
ATOM 858 C CA . LEU A 1 109 ? 2.397 5.743 2.262 1.00 93.06 109 LEU A CA 1
ATOM 859 C C . LEU A 1 109 ? 3.342 6.317 1.205 1.00 93.06 109 LEU A C 1
ATOM 861 O O . LEU A 1 109 ? 3.031 7.326 0.569 1.00 93.06 109 LEU A O 1
ATOM 865 N N . ARG A 1 110 ? 4.492 5.674 1.024 1.00 93.25 110 ARG A N 1
ATOM 866 C CA . ARG A 1 110 ? 5.467 5.977 -0.023 1.00 93.25 110 ARG A CA 1
ATOM 867 C C . ARG A 1 110 ? 5.549 4.781 -0.958 1.00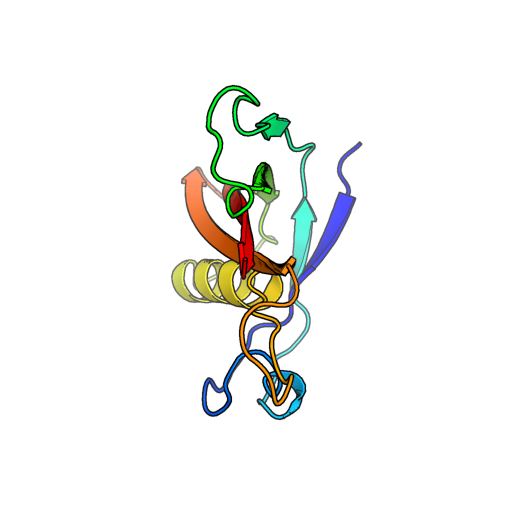 93.25 110 ARG A C 1
ATOM 869 O O . ARG A 1 110 ? 5.950 3.720 -0.511 1.00 93.25 110 ARG A O 1
ATOM 876 N N . VAL A 1 111 ? 5.228 4.973 -2.229 1.00 91.50 111 VAL A N 1
ATOM 877 C CA . VAL A 1 111 ? 5.358 3.959 -3.279 1.00 91.50 111 VAL A CA 1
ATOM 878 C C . VAL A 1 111 ? 6.466 4.397 -4.219 1.00 91.50 111 VAL A C 1
ATOM 880 O O . VAL A 1 111 ? 6.361 5.451 -4.846 1.00 91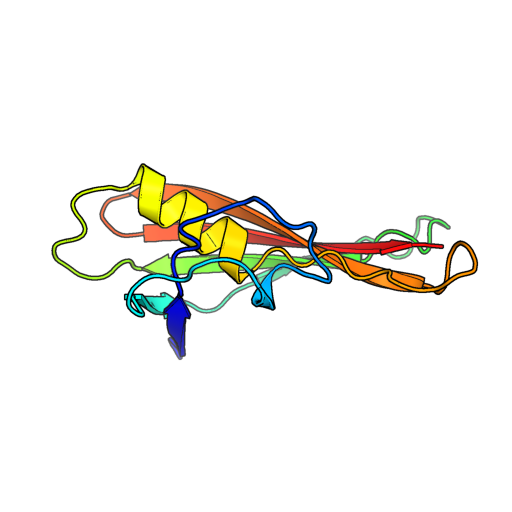.50 111 VAL A O 1
ATOM 883 N N . ARG A 1 112 ? 7.551 3.634 -4.283 1.00 89.19 112 ARG A N 1
ATOM 884 C CA . ARG A 1 112 ? 8.643 3.853 -5.228 1.00 89.19 112 ARG A CA 1
ATOM 885 C C . ARG A 1 112 ? 8.421 2.959 -6.438 1.00 89.19 112 ARG A C 1
ATOM 887 O O . ARG A 1 112 ? 8.251 1.759 -6.272 1.00 89.19 112 ARG A O 1
ATOM 894 N N . VAL A 1 113 ? 8.466 3.549 -7.625 1.00 87.31 113 VAL A N 1
ATOM 895 C CA . VAL A 1 113 ? 8.492 2.808 -8.885 1.00 87.31 113 VAL A CA 1
ATOM 896 C C . VAL A 1 113 ? 9.946 2.606 -9.300 1.00 87.31 113 VAL A C 1
ATOM 898 O O . VAL A 1 113 ? 10.732 3.555 -9.295 1.00 87.31 113 VAL A O 1
ATOM 901 N N . SER A 1 114 ? 10.304 1.384 -9.659 1.00 83.62 114 SER A N 1
ATOM 902 C CA . SER A 1 114 ? 11.575 1.024 -10.289 1.00 83.62 114 SER A CA 1
ATOM 903 C C . SER A 1 114 ? 11.312 0.147 -11.504 1.00 83.62 114 SER A C 1
ATOM 905 O O . SER A 1 114 ? 10.284 -0.515 -11.558 1.00 83.62 114 SER A O 1
ATOM 907 N N . TYR A 1 115 ? 12.229 0.116 -12.457 1.00 80.25 115 TYR A N 1
ATOM 908 C CA . TYR A 1 115 ? 12.116 -0.683 -13.674 1.00 80.25 115 TYR A CA 1
ATOM 909 C C . TYR A 1 115 ? 13.275 -1.673 -13.747 1.00 80.25 115 TYR A C 1
ATOM 911 O O . TYR A 1 115 ? 14.395 -1.326 -13.373 1.00 80.25 115 TYR A O 1
ATOM 919 N N . ASN A 1 116 ? 13.021 -2.892 -14.221 1.00 73.69 116 ASN A N 1
ATOM 920 C CA . ASN A 1 116 ? 14.079 -3.874 -14.462 1.00 73.69 116 ASN A CA 1
ATOM 921 C C . ASN A 1 116 ? 14.668 -3.712 -15.878 1.00 73.69 116 ASN A C 1
ATOM 923 O O . ASN A 1 116 ? 14.278 -4.408 -16.815 1.00 73.69 116 ASN A O 1
ATOM 927 N N . TYR A 1 117 ? 15.584 -2.757 -16.029 1.00 62.69 117 TYR A N 1
ATOM 928 C CA . TYR A 1 117 ? 16.480 -2.674 -17.189 1.00 62.69 117 TYR A CA 1
ATOM 929 C C . TYR A 1 117 ? 17.793 -3.405 -16.915 1.00 62.69 117 TYR A C 1
ATOM 931 O O . TYR A 1 117 ? 18.178 -3.483 -15.726 1.00 62.69 117 TYR A O 1
#

Foldseek 3Di:
DKDKDWFWQFPDPPDDQVCSVVTDTHDIFIKIKDDWDKAADPPPDPALFFGIKIKTKIFGDPPPPDPPSVQNSQQVRFFHDDDPDPDFFPQDKTWGWGWDDDDDRIIMIMITITGGD

pLDDT: mean 81.67, std 12.09, range [48.0, 93.25]

Secondary structure (DSSP, 8-state):
-PEEEEE--B----S-GGGGGGS-B-PPEEEEEPPPEEEPPPTTSS-TTEEEEEEEEEEPPTT---HHHHHHHHHHHH-EE----SSS----EEEEEEEEEEETTEEEEEEEEEE--

Radius of gyration: 15.57 Å; chains: 1; bounding box: 34×34×37 Å